Protein AF-A0A1F0RRC8-F1 (afdb_monomer_lite)

Radius of gyration: 12.22 Å; chains: 1; bounding box: 23×20×38 Å

Structure (mmCIF, N/CA/C/O backbone):
data_AF-A0A1F0RRC8-F1
#
_entry.id   AF-A0A1F0RRC8-F1
#
loop_
_atom_site.group_PDB
_atom_site.id
_atom_site.type_symbol
_atom_site.label_atom_id
_atom_site.label_alt_id
_atom_site.label_comp_id
_atom_site.label_asym_id
_atom_site.label_entity_id
_atom_site.label_seq_id
_atom_site.pdbx_PDB_ins_code
_atom_site.Cartn_x
_atom_site.Cartn_y
_atom_site.Cartn_z
_atom_site.occupancy
_atom_site.B_iso_or_equiv
_atom_site.auth_seq_id
_atom_site.auth_comp_id
_atom_site.auth_asym_id
_atom_site.auth_atom_id
_atom_site.pdbx_PDB_model_num
ATOM 1 N N . MET A 1 1 ? 13.296 -1.560 -26.977 1.00 44.69 1 MET A N 1
ATOM 2 C CA . MET A 1 1 ? 12.917 -0.643 -25.879 1.00 44.69 1 MET A CA 1
ATOM 3 C C . MET A 1 1 ? 11.889 -1.329 -24.981 1.00 44.69 1 MET A C 1
ATOM 5 O O . MET A 1 1 ? 10.711 -1.303 -25.294 1.00 44.69 1 MET A O 1
ATOM 9 N N . ARG A 1 2 ? 12.328 -2.029 -23.926 1.00 52.41 2 ARG A N 1
ATOM 10 C CA . ARG A 1 2 ? 11.455 -2.633 -22.888 1.00 52.41 2 ARG A CA 1
ATOM 11 C C . ARG A 1 2 ? 11.913 -2.310 -21.456 1.00 52.41 2 ARG A C 1
ATOM 13 O O . ARG A 1 2 ? 11.239 -2.681 -20.512 1.00 52.41 2 ARG A O 1
ATOM 20 N N . ILE A 1 3 ? 13.029 -1.591 -21.317 1.00 53.19 3 ILE A N 1
ATOM 21 C CA . ILE A 1 3 ? 13.674 -1.259 -20.037 1.00 53.19 3 ILE A CA 1
ATOM 22 C C . ILE A 1 3 ? 12.865 -0.194 -19.276 1.00 53.19 3 ILE A C 1
ATOM 24 O O . ILE A 1 3 ? 12.759 -0.240 -18.056 1.00 53.19 3 ILE A O 1
ATOM 28 N N . THR A 1 4 ? 12.172 0.687 -20.005 1.00 56.81 4 THR A N 1
ATOM 29 C CA . THR A 1 4 ? 11.388 1.792 -19.440 1.00 56.81 4 THR A CA 1
ATOM 30 C C . THR A 1 4 ? 10.237 1.333 -18.547 1.00 56.81 4 THR A C 1
ATOM 32 O O . THR A 1 4 ? 9.850 2.062 -17.646 1.00 56.81 4 THR A O 1
ATOM 35 N N . ASN A 1 5 ? 9.680 0.139 -18.781 1.00 70.81 5 ASN A N 1
ATOM 36 C CA . ASN A 1 5 ? 8.551 -0.347 -17.987 1.00 70.81 5 ASN A CA 1
ATOM 37 C C . ASN A 1 5 ? 9.015 -0.787 -16.593 1.00 70.81 5 ASN A C 1
ATOM 39 O O . ASN A 1 5 ? 8.379 -0.455 -15.604 1.00 70.81 5 ASN A O 1
ATOM 43 N N . THR A 1 6 ? 10.163 -1.462 -16.503 1.00 77.06 6 THR A N 1
ATOM 44 C CA . THR A 1 6 ? 10.702 -1.962 -15.233 1.00 77.06 6 THR A CA 1
ATOM 45 C C . THR A 1 6 ? 11.215 -0.832 -14.341 1.00 77.06 6 THR A C 1
ATOM 47 O O . THR A 1 6 ? 10.960 -0.846 -13.142 1.00 77.06 6 THR A O 1
ATOM 50 N N . GLU A 1 7 ? 11.897 0.170 -14.905 1.00 81.69 7 GLU A N 1
ATOM 51 C CA . GLU A 1 7 ? 12.332 1.347 -14.135 1.00 81.69 7 GLU A CA 1
ATOM 52 C C . GLU A 1 7 ? 11.144 2.203 -13.681 1.00 81.69 7 GLU A C 1
ATOM 54 O O . GLU A 1 7 ? 11.107 2.622 -12.528 1.00 81.69 7 GLU A O 1
ATOM 59 N N . ALA A 1 8 ? 10.136 2.398 -14.539 1.00 82.88 8 ALA A N 1
ATOM 60 C CA . ALA A 1 8 ? 8.912 3.101 -14.158 1.00 82.88 8 ALA A CA 1
ATOM 61 C C . ALA A 1 8 ? 8.121 2.343 -13.080 1.00 82.88 8 ALA A C 1
ATOM 63 O O . ALA A 1 8 ? 7.612 2.961 -12.151 1.00 82.88 8 ALA A O 1
ATOM 64 N N . LEU A 1 9 ? 8.051 1.010 -13.167 1.00 82.38 9 LEU A N 1
ATOM 65 C CA . LEU A 1 9 ? 7.429 0.167 -12.143 1.00 82.38 9 LEU A CA 1
ATOM 66 C C . LEU A 1 9 ? 8.198 0.223 -10.818 1.00 82.38 9 LEU A C 1
ATOM 68 O O . LEU A 1 9 ? 7.566 0.280 -9.770 1.00 82.38 9 LEU A O 1
ATOM 72 N N . ARG A 1 10 ? 9.537 0.261 -10.844 1.00 83.81 10 ARG A N 1
ATOM 73 C CA . ARG A 1 10 ? 10.345 0.464 -9.629 1.00 83.81 10 ARG A CA 1
ATOM 74 C C . ARG A 1 10 ? 10.128 1.835 -9.010 1.00 83.81 10 ARG A C 1
ATOM 76 O O . ARG A 1 10 ? 9.942 1.908 -7.808 1.00 83.81 10 ARG A O 1
ATOM 83 N N . ALA A 1 11 ? 10.112 2.896 -9.813 1.00 87.00 11 ALA A N 1
ATOM 84 C CA . ALA A 1 11 ? 9.812 4.233 -9.307 1.00 87.00 11 ALA A CA 1
ATOM 85 C C . ALA A 1 11 ? 8.418 4.274 -8.664 1.00 87.00 11 ALA A C 1
ATOM 87 O O . ALA A 1 11 ? 8.261 4.780 -7.561 1.00 87.00 11 ALA A O 1
ATOM 88 N N . ARG A 1 12 ? 7.425 3.648 -9.309 1.00 86.19 12 ARG A N 1
ATOM 89 C CA . ARG A 1 12 ? 6.062 3.526 -8.780 1.00 86.19 12 ARG A CA 1
ATOM 90 C C . ARG A 1 12 ? 6.004 2.727 -7.475 1.00 86.19 12 ARG A C 1
ATOM 92 O O . ARG A 1 12 ? 5.218 3.063 -6.598 1.00 86.19 12 ARG A O 1
ATOM 99 N N . HIS A 1 13 ? 6.795 1.659 -7.367 1.00 87.75 13 HIS A N 1
ATOM 100 C CA . HIS A 1 13 ? 6.922 0.858 -6.147 1.00 87.75 13 HIS A CA 1
ATOM 101 C C . HIS A 1 13 ? 7.476 1.698 -4.997 1.00 87.75 13 HIS A C 1
ATOM 103 O O . HIS A 1 13 ? 6.864 1.729 -3.936 1.00 87.75 13 HIS A O 1
ATOM 109 N N . ASP A 1 14 ? 8.553 2.439 -5.247 1.00 86.94 14 ASP A N 1
ATOM 110 C CA . ASP A 1 14 ? 9.193 3.309 -4.258 1.00 86.94 14 ASP A CA 1
ATOM 111 C C . ASP A 1 14 ? 8.244 4.433 -3.801 1.00 86.94 14 ASP A C 1
ATOM 113 O O . ASP A 1 14 ? 8.083 4.671 -2.608 1.00 86.94 14 ASP A O 1
ATOM 117 N N . GLU A 1 15 ? 7.511 5.051 -4.738 1.00 89.62 15 GLU A N 1
ATOM 118 C CA . GLU A 1 15 ? 6.477 6.050 -4.430 1.00 89.62 15 GLU A CA 1
ATOM 119 C C . GLU A 1 15 ? 5.356 5.485 -3.542 1.00 89.62 15 GLU A C 1
ATOM 121 O O . GLU A 1 15 ? 4.925 6.141 -2.592 1.00 89.62 15 GLU A O 1
ATOM 126 N N . LEU A 1 16 ? 4.862 4.281 -3.851 1.00 87.50 16 LEU A N 1
ATOM 127 C CA . LEU A 1 16 ? 3.800 3.626 -3.081 1.00 87.50 16 LEU A CA 1
ATOM 128 C C . LEU A 1 16 ? 4.285 3.203 -1.696 1.00 87.50 16 LEU A C 1
ATOM 130 O O . LEU A 1 16 ? 3.538 3.341 -0.727 1.00 87.50 16 LEU A O 1
ATOM 134 N N . LEU A 1 17 ? 5.523 2.717 -1.601 1.00 86.31 17 LEU A N 1
ATOM 135 C CA . LEU A 1 17 ? 6.153 2.365 -0.337 1.00 86.31 17 LEU A CA 1
ATOM 136 C C . LEU A 1 17 ? 6.294 3.608 0.541 1.00 86.31 17 LEU A C 1
ATOM 138 O O . LEU A 1 17 ? 5.792 3.616 1.659 1.00 86.31 17 LEU A O 1
ATOM 142 N N . TYR A 1 18 ? 6.854 4.687 -0.005 1.00 86.75 18 TYR A N 1
ATOM 143 C CA . TYR A 1 18 ? 7.014 5.949 0.709 1.00 86.75 18 TYR A CA 1
ATOM 144 C C . TYR A 1 18 ? 5.672 6.534 1.170 1.00 86.75 18 TYR A C 1
ATOM 146 O O . TYR A 1 18 ? 5.548 7.012 2.296 1.00 86.75 18 TYR A O 1
ATOM 154 N N . ALA A 1 19 ? 4.639 6.480 0.323 1.00 87.44 19 ALA A N 1
ATOM 155 C CA . ALA A 1 19 ? 3.298 6.931 0.689 1.00 87.44 19 ALA A CA 1
ATOM 156 C C . ALA A 1 19 ? 2.691 6.090 1.822 1.00 87.44 19 ALA A C 1
ATOM 158 O O . ALA A 1 19 ? 2.016 6.636 2.695 1.00 87.44 19 ALA A O 1
ATOM 159 N N . LEU A 1 20 ? 2.936 4.778 1.820 1.00 84.19 20 LEU A N 1
ATOM 160 C CA . LEU A 1 20 ? 2.477 3.871 2.865 1.00 84.19 20 LEU A CA 1
ATOM 161 C C . LEU A 1 20 ? 3.233 4.106 4.180 1.00 84.19 20 LEU A C 1
ATOM 163 O O . LEU A 1 20 ? 2.597 4.226 5.220 1.00 84.1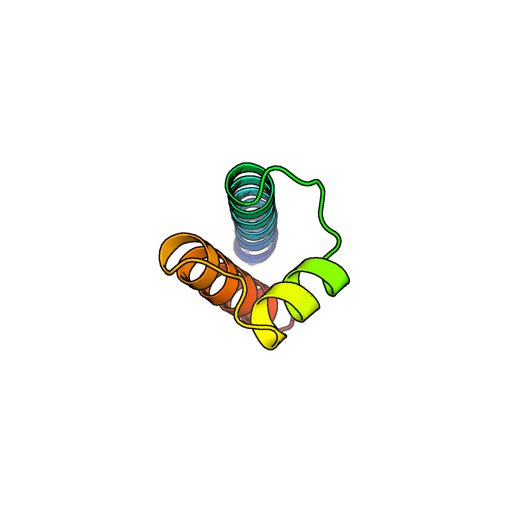9 20 LEU A O 1
ATOM 167 N N . GLU A 1 21 ? 4.555 4.263 4.140 1.00 85.25 21 GLU A N 1
ATOM 168 C CA . GLU A 1 21 ? 5.368 4.628 5.309 1.00 85.25 21 GLU A CA 1
ATOM 169 C C . GLU A 1 21 ? 4.944 5.979 5.897 1.00 85.25 21 GLU A C 1
ATOM 171 O O . GLU A 1 21 ? 4.796 6.118 7.109 1.00 85.25 21 GLU A O 1
ATOM 176 N N . ALA A 1 22 ? 4.680 6.974 5.045 1.00 86.44 22 ALA A N 1
ATOM 177 C CA . ALA A 1 22 ? 4.187 8.280 5.474 1.00 86.44 22 ALA A CA 1
ATOM 178 C C . ALA A 1 22 ? 2.780 8.207 6.092 1.00 86.44 22 ALA A C 1
ATOM 180 O O . ALA A 1 22 ? 2.486 8.964 7.017 1.00 86.44 22 ALA A O 1
ATOM 181 N N . ALA A 1 23 ? 1.918 7.314 5.594 1.00 84.38 23 ALA A N 1
ATOM 182 C CA . ALA A 1 23 ? 0.576 7.099 6.132 1.00 84.38 23 ALA A CA 1
ATOM 183 C C . ALA A 1 23 ? 0.609 6.397 7.497 1.00 84.38 23 ALA A C 1
ATOM 185 O O . ALA A 1 23 ? -0.081 6.837 8.415 1.00 84.38 23 ALA A O 1
ATOM 186 N N . VAL A 1 24 ? 1.448 5.366 7.641 1.00 81.44 24 VAL A N 1
ATOM 187 C CA . VAL A 1 24 ? 1.618 4.648 8.912 1.00 81.44 24 VAL A CA 1
ATOM 188 C C . VAL A 1 24 ? 2.425 5.485 9.920 1.00 81.44 24 VAL A C 1
ATOM 190 O O . VAL A 1 24 ? 2.270 5.336 11.131 1.00 81.44 24 VAL A O 1
ATOM 193 N N . GLY A 1 25 ? 3.252 6.416 9.435 1.00 78.12 25 GLY A N 1
ATOM 19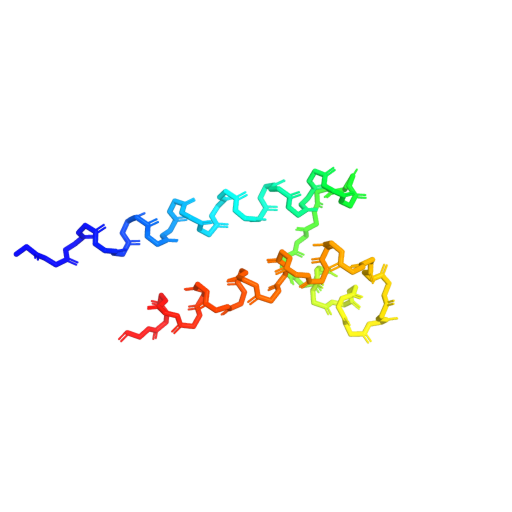4 C CA . GLY A 1 25 ? 4.085 7.299 10.253 1.00 78.12 25 GLY A CA 1
ATOM 195 C C . GLY A 1 25 ? 5.346 6.627 10.804 1.00 78.12 25 GLY A C 1
ATOM 196 O O . GLY A 1 25 ? 6.020 7.199 11.661 1.00 78.12 25 GLY A O 1
ATOM 197 N N . GLU A 1 26 ? 5.677 5.435 10.311 1.00 77.38 26 GLU A N 1
ATOM 198 C CA . GLU A 1 26 ? 6.833 4.640 10.713 1.00 77.38 26 GLU A CA 1
ATOM 199 C C . GLU A 1 26 ? 7.603 4.190 9.464 1.00 77.38 26 GLU A C 1
ATOM 201 O O . GLU A 1 26 ? 7.012 3.885 8.428 1.00 77.38 26 GLU A O 1
ATOM 206 N N . ASN A 1 27 ? 8.935 4.156 9.561 1.00 74.25 27 ASN A N 1
ATOM 207 C CA . ASN A 1 27 ? 9.784 3.584 8.518 1.00 74.25 27 ASN A CA 1
ATOM 208 C C . ASN A 1 27 ? 9.733 2.061 8.685 1.00 74.25 27 ASN A C 1
ATOM 210 O O . ASN A 1 27 ? 10.364 1.511 9.592 1.00 74.25 27 ASN A O 1
ATOM 214 N N . LEU A 1 28 ? 8.871 1.412 7.911 1.00 71.81 28 LEU A N 1
ATOM 215 C CA . LEU A 1 28 ? 8.506 0.015 8.110 1.00 71.81 28 LEU A CA 1
ATOM 216 C C . LEU A 1 28 ? 9.150 -0.836 7.036 1.00 71.81 28 LEU A C 1
ATOM 218 O O . LEU A 1 28 ? 9.039 -0.557 5.841 1.00 71.81 28 LEU A O 1
ATOM 222 N N . SER A 1 29 ? 9.782 -1.927 7.460 1.00 76.12 29 SER A N 1
ATOM 223 C CA . SER A 1 29 ? 10.279 -2.903 6.504 1.00 76.12 29 SER A CA 1
ATOM 224 C C . SER A 1 29 ? 9.109 -3.569 5.773 1.00 76.12 29 SER A C 1
ATOM 226 O O . SER A 1 29 ? 7.980 -3.634 6.267 1.00 76.12 29 SER A O 1
ATOM 228 N N . SER A 1 30 ? 9.373 -4.140 4.597 1.00 73.69 30 SER A N 1
ATOM 229 C CA . SER A 1 30 ? 8.375 -4.926 3.859 1.00 73.69 30 SER A CA 1
ATOM 230 C C . SER A 1 30 ? 7.778 -6.066 4.702 1.00 73.69 30 SER A C 1
ATOM 232 O O . SER A 1 30 ? 6.628 -6.458 4.495 1.00 73.69 30 SER A O 1
ATOM 234 N N . GLU A 1 31 ? 8.548 -6.593 5.658 1.00 78.44 31 GLU A N 1
ATOM 235 C CA . GLU A 1 31 ? 8.105 -7.628 6.591 1.00 78.44 31 GLU A CA 1
ATOM 236 C C . GLU A 1 31 ? 7.122 -7.068 7.630 1.00 78.44 31 GLU A C 1
ATOM 238 O O . GLU A 1 31 ? 6.067 -7.664 7.858 1.00 78.44 31 GLU A O 1
ATOM 243 N N . ASP A 1 32 ? 7.394 -5.876 8.167 1.00 82.19 32 ASP A N 1
ATOM 244 C CA . ASP A 1 32 ? 6.489 -5.177 9.086 1.00 82.19 32 ASP A CA 1
ATOM 245 C C . ASP A 1 32 ? 5.178 -4.785 8.402 1.00 82.19 32 ASP A C 1
ATOM 247 O O . ASP A 1 32 ? 4.098 -5.022 8.941 1.00 82.19 32 ASP A O 1
ATOM 251 N N . LEU A 1 33 ? 5.247 -4.266 7.173 1.00 79.00 33 LEU A N 1
ATOM 252 C CA . LEU A 1 33 ? 4.062 -3.948 6.371 1.00 79.00 33 LEU A CA 1
ATOM 253 C C . LEU A 1 33 ? 3.194 -5.185 6.132 1.00 79.00 33 LEU A C 1
ATOM 255 O O . LEU A 1 33 ? 1.967 -5.121 6.219 1.00 79.00 33 LEU A O 1
ATOM 259 N N . ARG A 1 34 ? 3.821 -6.336 5.874 1.00 80.31 34 ARG A N 1
ATOM 260 C CA . ARG A 1 34 ? 3.112 -7.608 5.731 1.00 80.31 34 ARG A CA 1
ATOM 261 C C . ARG A 1 34 ? 2.481 -8.053 7.048 1.00 80.31 34 ARG A C 1
ATOM 263 O O . ARG A 1 34 ? 1.338 -8.499 7.030 1.00 80.31 34 ARG A O 1
ATOM 270 N N . MET A 1 35 ? 3.178 -7.904 8.174 1.00 83.38 35 MET A N 1
ATOM 271 C CA . MET A 1 35 ? 2.612 -8.193 9.496 1.00 83.38 35 MET A CA 1
ATOM 272 C C . MET A 1 35 ? 1.436 -7.272 9.835 1.00 83.38 35 MET A C 1
ATOM 274 O O . MET A 1 35 ? 0.440 -7.748 10.376 1.00 83.38 35 MET A O 1
ATOM 278 N N . LEU A 1 36 ? 1.498 -5.985 9.487 1.00 81.44 36 LEU A N 1
ATOM 279 C CA . LEU A 1 36 ? 0.398 -5.033 9.677 1.00 81.44 36 LEU A CA 1
ATOM 280 C C . LEU A 1 36 ? -0.809 -5.362 8.793 1.00 81.44 36 LEU A C 1
ATOM 282 O O . LEU A 1 36 ? -1.950 -5.303 9.266 1.00 81.44 36 LEU A O 1
ATOM 286 N N . ALA A 1 37 ? -0.556 -5.773 7.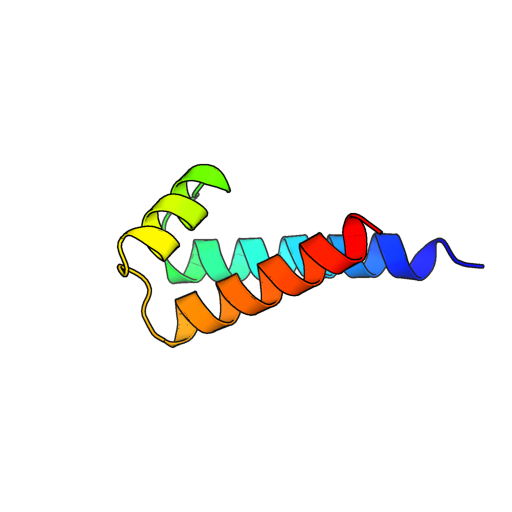546 1.00 80.75 37 ALA A N 1
ATOM 287 C CA . ALA A 1 37 ? -1.583 -6.268 6.638 1.00 80.75 37 ALA A CA 1
ATOM 288 C C . ALA A 1 37 ? -2.276 -7.518 7.196 1.00 80.75 37 ALA A C 1
ATOM 290 O O . ALA A 1 37 ? -3.504 -7.612 7.156 1.00 80.75 37 ALA A O 1
ATOM 291 N N . ASP A 1 38 ? -1.498 -8.473 7.701 1.00 82.75 38 ASP A N 1
ATOM 292 C CA . ASP A 1 38 ? -1.992 -9.749 8.226 1.00 82.75 38 ASP A CA 1
ATOM 293 C C . ASP A 1 38 ? -2.741 -9.564 9.554 1.00 82.75 38 ASP A C 1
ATOM 295 O O . ASP A 1 38 ? -3.821 -10.112 9.757 1.00 82.75 38 ASP A O 1
ATOM 299 N N . SER A 1 39 ? -2.236 -8.672 10.409 1.00 83.62 39 SER A N 1
ATOM 300 C CA . SER A 1 39 ? -2.848 -8.317 11.694 1.00 83.62 39 SER A CA 1
ATOM 301 C C . SER A 1 39 ? -4.110 -7.454 11.557 1.00 83.62 39 SER A C 1
ATOM 303 O O . SER A 1 39 ? -4.737 -7.132 12.565 1.00 83.62 39 SER A O 1
ATOM 305 N N . GLY A 1 40 ? -4.465 -7.024 10.339 1.00 80.81 40 GLY A N 1
ATOM 306 C CA . GLY A 1 40 ? -5.627 -6.170 10.083 1.00 80.81 40 GLY A CA 1
ATOM 307 C C . GLY A 1 40 ? -5.519 -4.772 10.697 1.00 80.81 40 GLY A C 1
ATOM 308 O O . GLY A 1 40 ? -6.542 -4.152 10.975 1.00 80.81 40 GLY A O 1
ATOM 309 N N . ARG A 1 41 ? -4.297 -4.277 10.942 1.00 79.94 41 ARG A N 1
ATOM 310 C CA . ARG A 1 41 ? -4.070 -2.955 11.557 1.00 79.94 41 ARG A CA 1
ATOM 311 C C . ARG A 1 41 ? -4.075 -1.808 10.549 1.00 79.94 41 ARG A C 1
ATOM 313 O O . ARG A 1 41 ? -4.021 -0.660 10.969 1.00 79.94 41 ARG A O 1
ATOM 320 N N . PHE A 1 42 ? -4.163 -2.113 9.255 1.00 82.62 42 PHE A N 1
ATOM 321 C CA . PHE A 1 42 ? -4.330 -1.103 8.220 1.00 82.62 42 PHE A CA 1
ATOM 322 C C . PHE A 1 42 ? -5.748 -0.540 8.195 1.00 82.62 42 PHE A C 1
ATOM 324 O O . PHE A 1 42 ? -6.739 -1.269 8.141 1.00 82.62 42 PHE A O 1
ATOM 331 N N . SER A 1 43 ? -5.812 0.779 8.130 1.00 84.00 43 SER A N 1
ATOM 332 C CA . SER A 1 43 ? -6.963 1.552 7.690 1.00 84.00 43 SER A CA 1
ATOM 333 C C . SER A 1 43 ? -7.273 1.241 6.223 1.00 84.00 43 SER A C 1
ATOM 335 O O . SER A 1 43 ? -6.404 0.801 5.470 1.00 84.00 43 SER A O 1
ATOM 337 N N . GLU A 1 44 ? -8.494 1.527 5.764 1.00 85.62 44 GLU A N 1
ATOM 338 C CA . GLU A 1 44 ? -8.895 1.283 4.365 1.00 85.62 44 GLU A CA 1
ATOM 339 C C . GLU A 1 44 ? -7.951 1.949 3.345 1.00 85.62 44 GLU A C 1
ATOM 341 O O . GLU A 1 44 ? -7.626 1.355 2.318 1.00 85.62 44 GLU A O 1
ATOM 346 N N . ALA A 1 45 ? -7.455 3.153 3.653 1.00 85.31 45 ALA A N 1
ATOM 347 C CA . ALA A 1 45 ? -6.501 3.873 2.809 1.00 85.31 45 ALA A CA 1
ATOM 348 C C . ALA A 1 45 ? -5.119 3.193 2.750 1.00 85.31 45 ALA A C 1
ATOM 350 O O . ALA A 1 45 ? -4.551 3.038 1.670 1.00 85.31 45 ALA A O 1
ATOM 351 N N . GLU A 1 46 ? -4.597 2.741 3.892 1.00 85.62 46 GLU A N 1
ATOM 352 C CA . GLU A 1 46 ? -3.313 2.031 3.984 1.00 85.62 46 GLU A CA 1
ATOM 353 C C . GLU A 1 46 ? -3.402 0.667 3.296 1.00 85.62 46 GLU A C 1
ATOM 355 O O . GLU A 1 46 ? -2.491 0.254 2.580 1.00 85.62 46 GLU A O 1
ATOM 360 N N . ARG A 1 47 ? -4.549 -0.009 3.434 1.00 85.88 47 ARG A N 1
ATOM 361 C CA . ARG A 1 47 ? -4.810 -1.280 2.763 1.00 85.88 47 ARG A CA 1
ATOM 362 C C . ARG A 1 47 ? -4.822 -1.123 1.247 1.00 85.88 47 ARG A C 1
ATOM 364 O O . ARG A 1 47 ? -4.210 -1.936 0.561 1.00 85.88 47 ARG A O 1
ATOM 371 N N . ALA A 1 48 ? -5.462 -0.072 0.734 1.00 88.38 48 ALA A N 1
ATOM 372 C CA . ALA A 1 48 ? -5.478 0.219 -0.696 1.00 88.38 48 ALA A CA 1
ATOM 373 C C . ALA A 1 48 ? -4.064 0.478 -1.247 1.00 88.38 48 ALA A C 1
ATOM 375 O O . ALA A 1 48 ? -3.712 -0.059 -2.297 1.00 88.38 48 ALA A O 1
ATOM 376 N N . LEU A 1 49 ? -3.240 1.240 -0.517 1.00 87.56 49 LEU A N 1
ATOM 377 C CA . LEU A 1 49 ? -1.834 1.476 -0.866 1.00 87.56 49 LEU A CA 1
ATOM 378 C C . LEU A 1 49 ? -1.020 0.175 -0.866 1.00 87.56 49 LEU A C 1
ATOM 380 O O . LEU A 1 49 ? -0.289 -0.091 -1.819 1.00 87.56 49 LEU A O 1
ATOM 384 N N . TYR A 1 50 ? -1.186 -0.664 0.158 1.00 87.12 50 TYR A N 1
ATOM 385 C CA . TYR A 1 50 ? -0.512 -1.959 0.256 1.00 87.12 50 TYR A CA 1
ATOM 386 C C . TYR A 1 50 ? -0.921 -2.931 -0.866 1.00 87.12 50 TYR A C 1
ATOM 388 O O . TYR A 1 50 ? -0.069 -3.605 -1.449 1.00 87.12 50 TYR A O 1
ATOM 396 N N . ASP A 1 51 ? -2.210 -2.997 -1.209 1.00 88.38 51 ASP A N 1
ATOM 397 C CA . ASP A 1 51 ? -2.700 -3.842 -2.304 1.00 88.38 51 ASP A CA 1
ATOM 398 C C . ASP A 1 51 ? -2.168 -3.368 -3.668 1.00 88.38 51 ASP A C 1
ATOM 400 O O . ASP A 1 51 ? -1.801 -4.191 -4.516 1.00 88.38 51 ASP A O 1
ATOM 404 N N . GLU A 1 52 ? -2.085 -2.053 -3.890 1.00 88.25 52 GLU A N 1
ATOM 405 C CA . GLU A 1 52 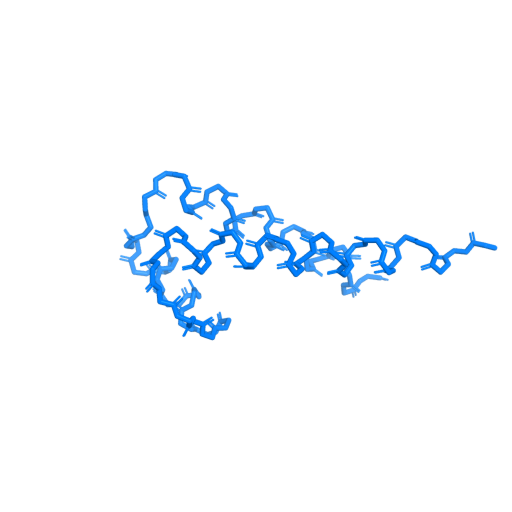? -1.475 -1.476 -5.094 1.00 88.25 52 GLU A CA 1
ATOM 406 C C . GLU A 1 52 ? 0.031 -1.783 -5.154 1.00 88.25 52 GLU A C 1
ATOM 408 O O . GLU A 1 52 ? 0.525 -2.234 -6.192 1.00 88.25 52 GLU A O 1
ATOM 413 N N . LEU A 1 53 ? 0.741 -1.646 -4.028 1.00 87.31 53 LEU A N 1
ATOM 414 C CA . LEU A 1 53 ? 2.156 -2.000 -3.898 1.00 87.31 53 LEU A CA 1
ATOM 415 C C . LEU A 1 53 ? 2.389 -3.471 -4.271 1.00 87.31 53 LEU A C 1
ATOM 417 O O . LEU A 1 53 ? 3.223 -3.761 -5.130 1.00 87.31 53 LEU A O 1
ATOM 421 N N . ARG A 1 54 ? 1.59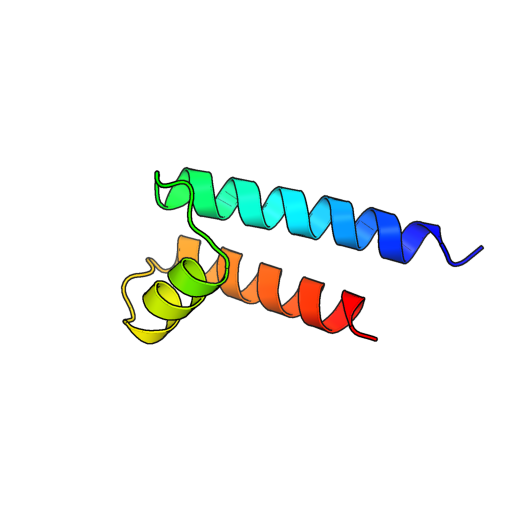2 -4.405 -3.726 1.00 85.62 54 ARG A N 1
ATOM 422 C CA . ARG A 1 54 ? 1.698 -5.837 -4.068 1.00 85.62 54 ARG A CA 1
ATOM 423 C C . ARG A 1 54 ? 1.418 -6.128 -5.534 1.00 85.62 54 ARG A C 1
ATOM 425 O O . ARG A 1 54 ? 2.053 -7.020 -6.099 1.00 85.62 54 ARG A O 1
ATOM 432 N N . ARG A 1 55 ? 0.493 -5.411 -6.178 1.00 87.00 55 ARG A N 1
ATOM 433 C CA . ARG A 1 55 ? 0.277 -5.562 -7.628 1.00 87.00 55 ARG A CA 1
A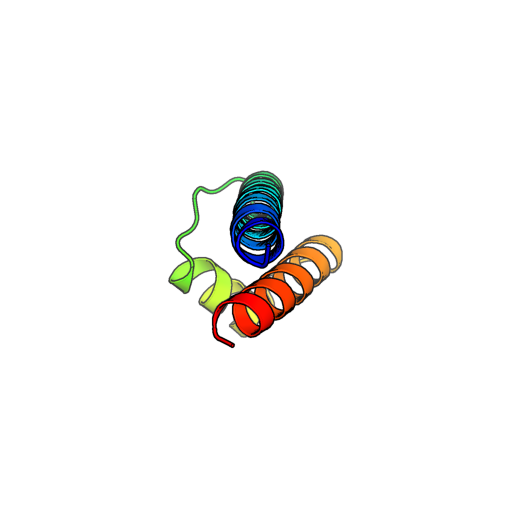TOM 434 C C . ARG A 1 55 ? 1.501 -5.131 -8.423 1.00 87.00 55 ARG A C 1
ATOM 436 O O . ARG A 1 55 ? 1.865 -5.826 -9.367 1.00 87.00 55 ARG A O 1
ATOM 443 N N . VAL A 1 56 ? 2.125 -4.014 -8.055 1.00 86.19 56 VAL A N 1
ATOM 444 C CA . VAL A 1 56 ? 3.340 -3.524 -8.722 1.00 86.19 56 VAL A CA 1
ATOM 445 C C . VAL A 1 56 ? 4.501 -4.500 -8.522 1.00 86.19 56 VAL A C 1
ATOM 447 O O . VAL A 1 56 ? 5.180 -4.821 -9.495 1.00 86.19 56 VAL A O 1
ATOM 450 N N . GLU A 1 57 ? 4.684 -5.050 -7.318 1.00 84.06 57 GLU A N 1
ATOM 451 C CA . GLU A 1 57 ? 5.698 -6.086 -7.058 1.00 84.06 57 GLU A CA 1
ATOM 452 C C . GLU A 1 57 ? 5.490 -7.331 -7.928 1.00 84.06 57 GLU A C 1
ATOM 454 O O . GLU A 1 57 ? 6.423 -7.787 -8.583 1.00 84.06 57 GLU A O 1
ATOM 459 N N . LEU A 1 58 ? 4.254 -7.830 -8.031 1.00 84.31 58 LEU A N 1
ATOM 460 C CA . LEU A 1 58 ? 3.929 -8.973 -8.894 1.00 84.31 58 LEU A CA 1
ATOM 461 C C . LEU A 1 58 ? 4.186 -8.699 -10.385 1.00 84.31 58 LEU A C 1
ATOM 463 O O . LEU A 1 58 ? 4.458 -9.628 -11.145 1.00 84.31 58 LEU A O 1
ATOM 467 N N . LEU A 1 59 ? 4.071 -7.443 -10.823 1.00 83.62 59 LEU A N 1
ATOM 468 C CA . LEU A 1 59 ? 4.409 -7.030 -12.188 1.00 83.62 59 LEU A CA 1
ATOM 469 C C . LEU A 1 59 ? 5.924 -6.904 -12.402 1.00 83.62 59 LEU A C 1
ATOM 471 O O . LEU A 1 59 ? 6.376 -7.076 -13.531 1.00 83.62 59 LEU A O 1
ATOM 475 N N . LEU A 1 60 ? 6.689 -6.610 -11.347 1.00 79.88 60 LEU A N 1
ATOM 476 C CA . LEU A 1 60 ? 8.154 -6.547 -11.362 1.00 79.88 60 LEU A CA 1
ATOM 477 C C . LEU A 1 60 ? 8.816 -7.930 -11.294 1.00 79.88 60 LEU A C 1
ATOM 479 O O . LEU A 1 60 ? 9.894 -8.101 -11.858 1.00 79.88 60 LEU A O 1
ATOM 483 N N . GLU A 1 61 ? 8.194 -8.907 -10.629 1.00 75.94 61 GLU A N 1
ATOM 484 C CA . GLU A 1 61 ? 8.679 -10.297 -10.539 1.00 75.94 61 GLU A CA 1
ATOM 485 C C . GLU A 1 61 ? 8.491 -11.110 -11.845 1.00 75.94 61 GLU A C 1
ATOM 487 O O . GLU A 1 61 ? 8.832 -12.294 -11.886 1.00 75.94 61 GLU A O 1
ATOM 492 N N . ARG A 1 62 ? 7.949 -10.503 -12.911 1.00 57.12 62 ARG A N 1
ATOM 493 C CA . ARG A 1 62 ? 7.518 -11.171 -14.150 1.00 57.12 62 ARG A CA 1
ATOM 494 C C . ARG A 1 62 ? 8.399 -10.846 -15.356 1.00 57.12 62 ARG A C 1
ATOM 496 O O . ARG A 1 62 ? 8.612 -11.777 -16.166 1.00 57.12 62 ARG A O 1
#

Secondary structure (DSSP, 8-state):
--HHHHHHHHHHHHHHHHHHHHHHTS---HHHHHHHHHTT---HHHHHHHHHHHHHHHHH--

Foldseek 3Di:
DPVVVLVVLVVVLVVLLVVLCVVVVHNDDPVRLVVCQVVVVDDPVSNVSVVVSVVSVVVNVD

pLDDT: mean 80.59, std 9.33, range [44.69, 89.62]

Sequence (62 aa):
MRITNTEALRARHDELLYALEAAVGENLSSEDLRMLADSGRFSEAERALYDELRRVELLLER